Protein AF-A0A2A5CM62-F1 (afdb_monomer)

Solvent-accessible surface area (backbone atoms only — not comparable to full-atom values): 9490 Å² total; per-residue (Å²): 133,85,85,72,86,81,50,74,67,57,56,49,50,51,52,52,54,32,57,68,74,41,52,76,69,54,49,63,50,42,76,73,30,52,50,75,76,40,72,26,39,61,51,69,75,77,70,70,82,72,72,69,82,71,80,72,83,73,75,92,77,82,84,84,84,84,74,80,74,90,67,70,81,87,68,73,64,76,72,82,71,68,83,66,55,80,81,74,64,42,35,43,28,42,30,53,46,99,59,36,34,36,31,35,38,79,90,71,66,18,28,28,77,29,46,46,57,62,94,70,24,35,55,48,91,68,90,45,65,33,54,61,48,57,43,51,49,49,36,43,76,72,55,70,37,75,70,85,77,68,135

Nearest PDB structures (foldseek):
  4nwr-assembly3_y  TM=4.853E-01  e=1.830E+00  uncultured bacterium
  4nwr-assembly1_C  TM=4.851E-01  e=2.815E+00  uncultured bacterium
  3fuy-assembly1_C  TM=4.844E-01  e=3.386E+00  uncultured bacterium

Mean predicted aligned error: 14.07 Å

Foldseek 3Di:
DDQDDDDLVNVVVLVVVLCVVADPLLVVLCVVFWDRWDWFAADPVVVPPPPPPPVPPPPPDDDPPPCPDPDPPVPPPPPCPPPPVSSVRTWTWTGDADQKTWTADSVLGAIDIAGAPPPRYGHDDDNDRYRPNRRSVVCPVVCVRPSPPDD

Sequence (151 aa):
MTWEAMYEEEILELVGAAWGAMTAAQKQIWEKVKISPEKWPIDCDLNELDVVEDNVDIDEDEISVEDTFDIDEDEIREEDTLDIDEDEIGFWVVAVFENTVLWYNDREEGFNLSKYRPYGTIAQYGNKQDDLEVAFQKAIDTGLIPSMLEP

Structure (mmCIF, N/CA/C/O backbone):
data_AF-A0A2A5CM62-F1
#
_entry.id   AF-A0A2A5CM62-F1
#
loop_
_atom_site.group_PDB
_atom_site.id
_atom_site.type_symbol
_atom_site.label_atom_id
_atom_site.label_alt_id
_atom_site.label_comp_id
_atom_site.label_asym_id
_atom_site.label_entity_id
_atom_site.label_seq_id
_atom_site.pdbx_PDB_ins_code
_atom_site.Cartn_x
_atom_site.Cartn_y
_atom_site.Cartn_z
_atom_site.occupancy
_atom_site.B_iso_or_equiv
_atom_site.auth_seq_id
_atom_site.auth_comp_id
_atom_site.auth_asym_id
_atom_site.auth_atom_id
_atom_site.pdbx_PDB_model_num
ATOM 1 N N . MET A 1 1 ? 20.608 13.383 -11.830 1.00 38.16 1 MET A N 1
ATOM 2 C CA . MET A 1 1 ? 20.153 12.686 -10.614 1.00 38.16 1 MET A CA 1
ATOM 3 C C . MET A 1 1 ? 20.054 11.230 -11.000 1.00 38.16 1 MET A C 1
ATOM 5 O O . MET A 1 1 ? 19.368 10.941 -11.969 1.00 38.16 1 MET A O 1
ATOM 9 N N . THR A 1 2 ? 20.847 10.367 -10.378 1.00 48.41 2 THR A N 1
ATOM 10 C CA . THR A 1 2 ? 20.776 8.917 -10.578 1.00 48.41 2 THR A CA 1
ATOM 11 C C . THR A 1 2 ? 19.668 8.419 -9.664 1.00 48.41 2 THR A C 1
ATOM 13 O O . THR A 1 2 ? 19.803 8.530 -8.450 1.00 48.41 2 THR A O 1
ATOM 16 N N . TRP A 1 3 ? 18.542 8.008 -10.240 1.00 53.34 3 TRP A N 1
ATOM 17 C CA . TRP A 1 3 ? 17.491 7.315 -9.500 1.00 53.34 3 TRP A CA 1
ATOM 18 C C . TRP A 1 3 ? 18.085 6.019 -8.928 1.00 53.34 3 TRP A C 1
ATOM 20 O O . TRP A 1 3 ? 18.756 5.291 -9.661 1.00 53.34 3 TRP A O 1
ATOM 30 N N . GLU A 1 4 ? 17.917 5.786 -7.627 1.00 58.06 4 GLU A N 1
ATOM 31 C CA . GLU A 1 4 ? 18.312 4.538 -6.968 1.00 58.06 4 GLU A CA 1
ATOM 32 C C . GLU A 1 4 ? 17.050 3.711 -6.729 1.00 58.06 4 GLU A C 1
ATOM 34 O O . GLU A 1 4 ? 16.056 4.218 -6.210 1.00 58.06 4 GLU A O 1
ATOM 39 N N . ALA A 1 5 ? 17.074 2.447 -7.148 1.00 62.75 5 ALA A N 1
ATOM 40 C CA . ALA A 1 5 ? 15.954 1.545 -6.945 1.00 62.75 5 ALA A CA 1
ATOM 41 C C . ALA A 1 5 ? 15.736 1.316 -5.444 1.00 62.75 5 ALA A C 1
ATOM 43 O O . ALA A 1 5 ? 16.655 0.894 -4.744 1.00 62.75 5 ALA A O 1
ATOM 44 N N . MET A 1 6 ? 14.510 1.549 -4.975 1.00 75.19 6 MET A N 1
ATOM 45 C CA . MET A 1 6 ? 14.138 1.275 -3.590 1.00 75.19 6 MET A CA 1
ATOM 46 C C . MET A 1 6 ? 14.170 -0.231 -3.302 1.00 75.19 6 MET A C 1
ATOM 48 O O . MET A 1 6 ? 13.613 -1.029 -4.073 1.00 75.19 6 MET A O 1
ATOM 52 N N . TYR A 1 7 ? 14.767 -0.611 -2.173 1.00 81.25 7 TYR A N 1
ATOM 53 C CA . TYR A 1 7 ? 14.840 -1.998 -1.707 1.00 81.25 7 TYR A CA 1
ATOM 54 C C . TYR A 1 7 ? 13.665 -2.370 -0.789 1.00 81.25 7 TYR A C 1
ATOM 56 O O . TYR A 1 7 ? 13.003 -1.515 -0.203 1.00 81.25 7 TYR A O 1
ATOM 64 N N . GLU A 1 8 ? 13.425 -3.677 -0.621 1.00 82.19 8 GLU A N 1
ATOM 65 C CA . GLU A 1 8 ? 12.368 -4.201 0.262 1.00 82.19 8 GLU A CA 1
ATOM 66 C C . GLU A 1 8 ? 12.496 -3.667 1.703 1.00 82.19 8 GLU A C 1
ATOM 68 O O . GLU A 1 8 ? 11.503 -3.391 2.373 1.00 82.19 8 GLU A O 1
ATOM 73 N N . GLU A 1 9 ? 13.723 -3.488 2.191 1.00 84.81 9 GLU A N 1
ATOM 74 C CA . GLU A 1 9 ? 13.971 -2.963 3.534 1.00 84.81 9 GLU A CA 1
ATOM 75 C C . GLU A 1 9 ? 13.451 -1.532 3.716 1.00 84.81 9 GLU A C 1
ATOM 77 O O . GLU A 1 9 ? 12.830 -1.234 4.734 1.00 84.81 9 GLU A O 1
ATOM 82 N N . GLU A 1 10 ? 13.610 -0.677 2.709 1.00 86.62 10 GLU A N 1
ATOM 83 C CA . GLU A 1 10 ? 13.190 0.723 2.769 1.00 86.62 10 GLU A CA 1
ATOM 84 C C . GLU A 1 10 ? 11.664 0.841 2.770 1.00 86.62 10 GLU A C 1
ATOM 86 O O . GLU A 1 10 ? 11.088 1.569 3.583 1.00 86.62 10 GLU A O 1
ATOM 91 N N . ILE A 1 11 ? 10.978 0.060 1.926 1.00 86.69 11 ILE A N 1
ATOM 92 C CA . ILE A 1 11 ? 9.512 0.040 1.932 1.00 86.69 11 ILE A CA 1
ATOM 93 C C . ILE A 1 11 ? 8.968 -0.527 3.252 1.00 86.69 11 ILE A C 1
ATOM 95 O O . ILE A 1 11 ? 7.954 -0.044 3.759 1.00 86.69 11 ILE A O 1
ATOM 99 N N . LEU A 1 12 ? 9.653 -1.497 3.868 1.00 87.88 12 LEU A N 1
ATOM 100 C CA . LEU A 1 12 ? 9.294 -2.005 5.195 1.00 87.88 12 LEU A CA 1
ATOM 101 C C . LEU A 1 12 ? 9.476 -0.945 6.289 1.00 87.88 12 LEU A C 1
ATOM 103 O O . LEU A 1 12 ? 8.629 -0.853 7.183 1.00 87.88 12 LEU A O 1
ATOM 107 N N . GLU A 1 13 ? 10.533 -0.132 6.225 1.00 89.44 13 GLU A N 1
ATOM 108 C CA . GLU A 1 13 ? 10.723 0.994 7.143 1.00 89.44 13 GLU A CA 1
ATOM 109 C C . GLU A 1 13 ? 9.614 2.042 6.988 1.00 89.44 13 GLU A C 1
ATOM 111 O O . GLU A 1 13 ? 9.043 2.473 7.995 1.00 89.44 13 GLU A O 1
ATOM 116 N N . LEU A 1 14 ? 9.234 2.386 5.752 1.00 88.50 14 LEU A N 1
ATOM 117 C CA . LEU A 1 14 ? 8.118 3.296 5.467 1.00 88.50 14 LEU A CA 1
ATOM 118 C C . LEU A 1 14 ? 6.792 2.762 6.019 1.00 88.50 14 LEU A C 1
ATOM 120 O O . LEU A 1 14 ? 6.067 3.472 6.723 1.00 88.50 14 LEU A O 1
ATOM 12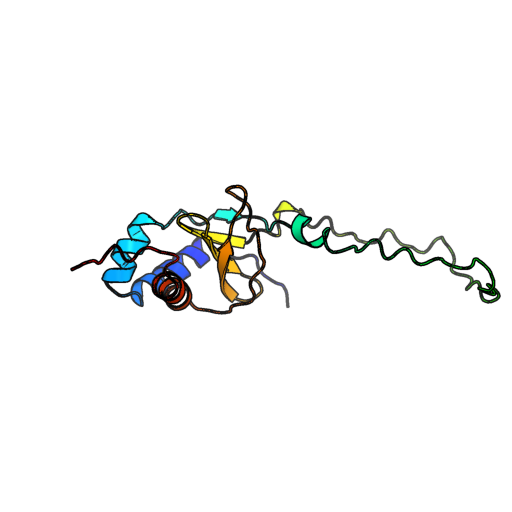4 N N . VAL A 1 15 ? 6.491 1.486 5.764 1.00 89.62 15 VAL A N 1
ATOM 125 C CA . VAL A 1 15 ? 5.301 0.818 6.310 1.00 89.62 15 VAL A CA 1
ATOM 126 C C . VAL A 1 15 ? 5.333 0.814 7.841 1.00 89.62 15 VAL A C 1
ATOM 128 O O . VAL A 1 15 ? 4.307 1.054 8.481 1.00 89.62 15 VAL A O 1
ATOM 131 N N . GLY A 1 16 ? 6.499 0.588 8.449 1.00 89.38 16 GLY A N 1
ATOM 132 C CA . GLY A 1 16 ? 6.690 0.637 9.898 1.00 89.38 16 GLY A CA 1
ATOM 133 C C . GLY A 1 16 ? 6.471 2.032 10.494 1.00 89.38 16 GLY A C 1
ATOM 134 O O . GLY A 1 16 ? 5.808 2.166 11.529 1.00 89.38 16 GLY A O 1
ATOM 135 N N . ALA A 1 17 ? 6.974 3.077 9.836 1.00 89.69 17 ALA A N 1
ATOM 136 C CA . ALA A 1 17 ? 6.781 4.466 10.241 1.00 89.69 17 ALA A CA 1
ATOM 137 C C . ALA A 1 17 ? 5.296 4.857 10.196 1.00 89.69 17 ALA A C 1
ATOM 139 O O . ALA A 1 17 ? 4.745 5.354 11.185 1.00 89.69 17 ALA A O 1
ATOM 140 N N . ALA A 1 18 ? 4.620 4.530 9.097 1.00 88.69 18 ALA A N 1
ATOM 141 C CA . ALA A 1 18 ? 3.193 4.765 8.931 1.00 88.69 18 ALA A CA 1
ATOM 142 C C . ALA A 1 18 ? 2.342 3.938 9.903 1.00 88.69 18 ALA A C 1
ATOM 144 O O . ALA A 1 18 ? 1.378 4.446 10.476 1.00 88.69 18 ALA A O 1
ATOM 145 N N . TRP A 1 19 ? 2.730 2.694 10.201 1.00 88.12 19 TRP A N 1
ATOM 146 C CA . TRP A 1 19 ? 2.112 1.922 11.279 1.00 88.12 19 TRP A CA 1
ATOM 147 C C . TRP A 1 19 ? 2.209 2.658 12.624 1.00 88.12 19 TRP A C 1
ATOM 149 O O . TRP A 1 19 ? 1.270 2.627 13.418 1.00 88.12 19 TRP A O 1
ATOM 159 N N . GLY A 1 20 ? 3.302 3.369 12.900 1.00 88.62 20 GLY A N 1
ATOM 160 C CA . GLY A 1 20 ? 3.414 4.249 14.066 1.00 88.62 20 GLY A CA 1
ATOM 161 C C . GLY A 1 20 ? 2.342 5.345 14.101 1.00 88.62 20 GLY A C 1
ATOM 162 O O . GLY A 1 20 ? 1.734 5.561 15.153 1.00 88.62 20 GLY A O 1
ATOM 163 N N . ALA A 1 21 ? 2.075 5.973 12.954 1.00 88.56 21 ALA A N 1
ATOM 164 C CA . ALA A 1 21 ? 1.097 7.051 12.786 1.00 88.56 21 ALA A CA 1
ATOM 165 C C . ALA A 1 21 ? -0.369 6.570 12.757 1.00 88.56 21 ALA A C 1
ATOM 167 O O . ALA A 1 21 ? -1.273 7.312 13.146 1.00 88.56 21 ALA A O 1
ATOM 168 N N . MET A 1 22 ? -0.619 5.320 12.352 1.00 88.38 22 MET A N 1
ATOM 169 C CA . MET A 1 22 ? -1.965 4.751 12.254 1.00 88.38 22 MET A CA 1
ATOM 170 C C . MET A 1 22 ? -2.674 4.604 13.611 1.00 88.38 22 MET A C 1
ATOM 172 O O . MET A 1 22 ? -2.106 4.200 14.636 1.00 88.38 22 MET A O 1
ATOM 176 N N . THR A 1 23 ? -3.987 4.828 13.585 1.00 88.25 23 THR A N 1
ATOM 177 C CA . THR A 1 23 ? -4.901 4.579 14.706 1.00 88.25 23 THR A CA 1
ATOM 178 C C . THR A 1 23 ? -5.074 3.080 14.985 1.00 88.25 23 THR A C 1
ATOM 180 O O . THR A 1 23 ? -4.833 2.229 14.130 1.00 88.25 23 THR A O 1
ATOM 183 N N . ALA A 1 24 ? -5.548 2.725 16.185 1.00 86.81 24 ALA A N 1
ATOM 184 C CA . ALA A 1 24 ? -5.814 1.326 16.549 1.00 86.81 24 ALA A CA 1
ATOM 185 C C . ALA A 1 24 ? -6.812 0.636 15.596 1.00 86.81 24 ALA A C 1
ATOM 187 O O . ALA A 1 24 ? -6.671 -0.548 15.302 1.00 86.81 24 ALA A O 1
ATOM 188 N N . ALA A 1 25 ? -7.784 1.394 15.089 1.00 85.00 25 ALA A N 1
ATOM 189 C CA . ALA A 1 25 ? -8.753 0.953 14.096 1.00 85.00 25 ALA A CA 1
ATOM 190 C C . ALA A 1 25 ? -8.088 0.572 12.766 1.00 85.00 25 ALA A C 1
ATOM 192 O O . ALA A 1 25 ? -8.254 -0.544 12.276 1.00 85.00 25 ALA A O 1
ATOM 193 N N . GLN A 1 26 ? -7.278 1.483 12.222 1.00 85.62 26 GLN A N 1
ATOM 194 C CA . GLN A 1 26 ? -6.536 1.253 10.984 1.00 85.62 26 GLN A CA 1
ATOM 195 C C . GLN A 1 26 ? -5.598 0.053 11.117 1.00 85.62 26 GLN A C 1
ATOM 197 O O . GLN A 1 26 ? -5.567 -0.789 10.230 1.00 85.62 26 GLN A O 1
ATOM 202 N N . LYS A 1 27 ? -4.921 -0.094 12.260 1.00 89.44 27 LYS A N 1
ATOM 203 C CA . LYS A 1 27 ? -4.0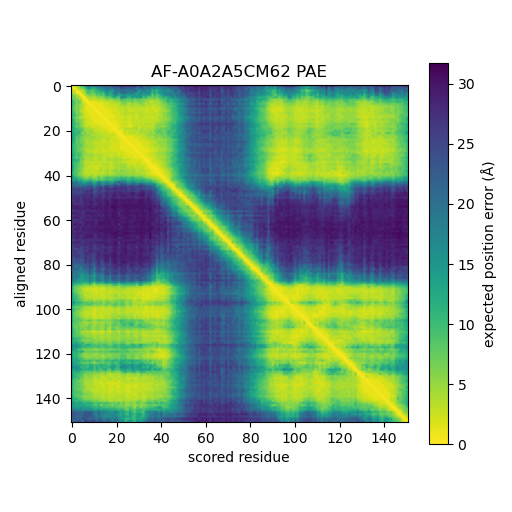42 -1.237 12.551 1.00 89.44 27 LYS A CA 1
ATOM 204 C C . LYS A 1 27 ? -4.762 -2.579 12.467 1.00 89.44 27 LYS A C 1
ATOM 206 O O . LYS A 1 27 ? -4.246 -3.513 11.866 1.00 89.44 27 LYS A O 1
ATOM 211 N N . GLN A 1 28 ? -5.966 -2.681 13.033 1.00 87.75 28 GLN A N 1
ATOM 212 C CA . GLN A 1 28 ? -6.753 -3.920 12.977 1.00 87.75 28 GLN A CA 1
ATOM 213 C C . GLN A 1 28 ? -7.138 -4.315 11.552 1.00 87.75 28 GLN A C 1
ATOM 215 O O . GLN A 1 28 ? -7.206 -5.502 11.240 1.00 87.75 28 GLN A O 1
ATOM 220 N N . ILE A 1 29 ? -7.421 -3.328 10.707 1.00 87.38 29 ILE A N 1
ATOM 221 C CA . ILE A 1 29 ? -7.737 -3.552 9.299 1.00 87.38 29 ILE A CA 1
ATOM 222 C C . ILE A 1 29 ? -6.457 -3.902 8.537 1.00 87.38 29 ILE A C 1
ATOM 224 O O . ILE A 1 29 ? -6.444 -4.892 7.812 1.00 87.38 29 ILE A O 1
ATOM 228 N N . TRP A 1 30 ? -5.382 -3.136 8.739 1.00 88.75 30 TRP A N 1
ATOM 229 C CA . TRP A 1 30 ? -4.081 -3.339 8.107 1.00 88.75 30 TRP A CA 1
ATOM 230 C C . TRP A 1 30 ? -3.569 -4.763 8.315 1.00 88.75 30 TRP A C 1
ATOM 232 O O . TRP A 1 30 ? -3.201 -5.417 7.352 1.00 88.75 30 TRP A O 1
ATOM 242 N N . GLU A 1 31 ? -3.662 -5.312 9.529 1.00 88.56 31 GLU A N 1
ATOM 243 C CA . GLU A 1 31 ? -3.283 -6.708 9.809 1.00 88.56 31 GLU A CA 1
ATOM 244 C C . GLU A 1 31 ? -4.023 -7.749 8.953 1.00 88.56 31 GLU A C 1
ATOM 246 O O . GLU A 1 31 ? -3.517 -8.855 8.778 1.00 88.56 31 GLU A O 1
ATOM 251 N N . LYS A 1 32 ? -5.208 -7.420 8.426 1.00 86.81 32 LYS A N 1
ATOM 252 C CA . LYS A 1 32 ? -6.010 -8.318 7.584 1.00 86.81 32 LYS A CA 1
ATOM 253 C C . LYS A 1 32 ? -5.745 -8.156 6.088 1.00 86.81 32 LYS A C 1
ATOM 255 O O . LYS A 1 32 ? -6.014 -9.096 5.349 1.00 86.81 32 LYS A O 1
ATOM 260 N N . VAL A 1 33 ? -5.298 -6.978 5.650 1.00 88.94 33 VAL A N 1
ATOM 261 C CA . VAL A 1 33 ? -5.141 -6.629 4.221 1.00 88.94 33 VAL A CA 1
ATOM 262 C C . VAL A 1 33 ? -3.685 -6.459 3.790 1.00 88.94 33 VAL A C 1
ATOM 264 O O . VAL A 1 33 ? -3.405 -6.409 2.592 1.00 88.94 33 VAL A O 1
ATOM 267 N N . LYS A 1 34 ? -2.757 -6.347 4.748 1.00 90.00 34 LYS A N 1
ATOM 268 C CA . LYS A 1 34 ? -1.325 -6.249 4.472 1.00 90.00 34 LYS A CA 1
ATOM 269 C C . LYS A 1 34 ? -0.845 -7.512 3.769 1.00 90.00 34 LYS A C 1
ATOM 271 O O . LYS A 1 34 ? -1.210 -8.626 4.152 1.00 90.00 34 LYS A O 1
ATOM 276 N N . ILE A 1 35 ? 0.009 -7.316 2.780 1.00 90.56 35 ILE A N 1
ATOM 277 C CA . ILE A 1 35 ? 0.769 -8.385 2.142 1.00 90.56 35 ILE A CA 1
ATOM 278 C C . ILE A 1 35 ? 2.259 -8.126 2.363 1.00 90.56 35 ILE A C 1
ATOM 280 O O . ILE A 1 35 ? 2.642 -7.059 2.849 1.00 90.56 35 ILE A O 1
ATOM 284 N N . SER A 1 36 ? 3.101 -9.108 2.051 1.00 88.38 36 SER A N 1
ATOM 285 C CA . SER A 1 36 ? 4.530 -8.825 1.911 1.00 88.38 36 SER A CA 1
ATOM 286 C C . SER A 1 36 ? 4.725 -7.827 0.765 1.00 88.38 36 SER A C 1
ATOM 288 O O . SER A 1 36 ? 4.017 -7.962 -0.234 1.00 88.38 36 SER A O 1
ATOM 290 N N . PRO A 1 37 ? 5.626 -6.835 0.889 1.00 89.94 37 PRO A N 1
ATOM 291 C CA . PRO A 1 37 ? 5.908 -5.919 -0.205 1.00 89.94 37 PRO A CA 1
ATOM 292 C C . PRO A 1 37 ? 6.313 -6.687 -1.465 1.00 89.94 37 PRO A C 1
ATOM 294 O O . PRO A 1 37 ? 7.277 -7.448 -1.451 1.00 89.94 37 PRO A O 1
ATOM 297 N N . GLU A 1 38 ? 5.571 -6.499 -2.550 1.00 88.75 38 GLU A N 1
ATOM 298 C CA . GLU A 1 38 ? 5.793 -7.182 -3.826 1.00 88.75 38 GLU A CA 1
ATOM 299 C C . GLU A 1 38 ? 5.811 -6.157 -4.956 1.00 88.75 38 GLU A C 1
ATOM 301 O O . GLU A 1 38 ? 4.974 -5.258 -4.988 1.00 88.75 38 GLU A O 1
ATOM 306 N N . LYS A 1 39 ? 6.741 -6.279 -5.907 1.00 87.62 39 LYS A N 1
ATOM 307 C CA . LYS A 1 39 ? 6.751 -5.409 -7.088 1.00 87.62 39 LYS A CA 1
ATOM 308 C C . LYS A 1 39 ? 5.730 -5.895 -8.106 1.00 87.62 39 LYS A C 1
ATOM 310 O O . LYS A 1 39 ? 5.824 -7.030 -8.566 1.00 87.62 39 LYS A O 1
ATOM 315 N N . TRP A 1 40 ? 4.759 -5.051 -8.441 1.00 87.94 40 TRP A N 1
ATOM 316 C CA . TRP A 1 40 ? 3.759 -5.339 -9.468 1.00 87.94 40 TRP A CA 1
ATOM 317 C C . TRP A 1 40 ? 3.946 -4.387 -10.654 1.00 87.94 40 TRP A C 1
ATOM 319 O O . TRP A 1 40 ? 4.029 -3.172 -10.435 1.00 87.94 40 TRP A O 1
ATOM 329 N N . PRO A 1 41 ? 3.997 -4.891 -11.898 1.00 85.31 41 PRO A N 1
ATOM 330 C CA . PRO A 1 41 ? 3.962 -4.042 -13.078 1.00 85.31 41 PRO A CA 1
ATOM 331 C C . PRO A 1 41 ? 2.626 -3.302 -13.185 1.00 85.31 41 PRO A C 1
ATOM 333 O O . PRO A 1 41 ? 1.588 -3.726 -12.657 1.00 85.31 41 PRO A O 1
ATOM 336 N N . ILE A 1 42 ? 2.657 -2.183 -13.898 1.00 81.38 42 ILE A N 1
ATOM 337 C CA . ILE A 1 42 ? 1.445 -1.493 -14.316 1.00 81.38 42 ILE A CA 1
ATOM 338 C C . ILE A 1 42 ? 0.945 -2.055 -15.644 1.00 81.38 42 ILE A C 1
ATOM 340 O O . ILE A 1 42 ? 1.734 -2.331 -16.540 1.00 81.38 42 ILE A O 1
ATOM 344 N N . ASP A 1 43 ? -0.369 -2.213 -15.757 1.00 76.38 43 ASP A N 1
ATOM 345 C CA . ASP A 1 43 ? -1.035 -2.613 -16.988 1.00 76.38 43 ASP A CA 1
ATOM 346 C C . ASP A 1 43 ? -0.942 -1.464 -18.004 1.00 76.38 43 ASP A C 1
ATOM 348 O O . ASP A 1 43 ? -1.650 -0.456 -17.892 1.00 76.38 43 ASP A O 1
ATOM 352 N N . CYS A 1 44 ? -0.011 -1.574 -18.949 1.00 62.41 44 CYS A N 1
ATOM 353 C CA . CYS A 1 44 ? 0.187 -0.607 -20.026 1.00 62.41 44 CYS A CA 1
ATOM 354 C C . CYS A 1 44 ? -0.819 -0.784 -21.179 1.00 62.41 44 CYS A C 1
ATOM 356 O O . CYS A 1 44 ? -1.027 0.171 -21.932 1.00 62.41 44 CYS A O 1
ATOM 358 N N . ASP A 1 45 ? -1.522 -1.923 -21.257 1.00 56.00 45 ASP A N 1
ATOM 359 C CA . ASP A 1 45 ? -2.504 -2.221 -22.315 1.00 56.00 45 ASP A CA 1
ATOM 360 C C . ASP A 1 45 ? -3.769 -1.339 -22.226 1.00 56.00 45 ASP A C 1
ATOM 362 O O . ASP A 1 45 ? -4.579 -1.272 -23.152 1.00 56.00 45 ASP A 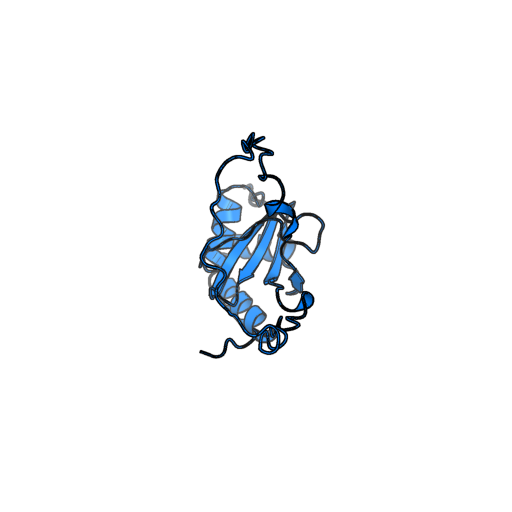O 1
ATOM 366 N N . LEU A 1 46 ? -3.964 -0.601 -21.128 1.00 49.47 46 LEU A N 1
ATOM 367 C CA . LEU A 1 46 ? -5.134 0.266 -20.941 1.00 49.47 46 LEU A CA 1
ATOM 368 C C . LEU A 1 46 ? -5.038 1.630 -21.646 1.00 49.47 46 LEU A C 1
ATOM 370 O O . LEU A 1 46 ? -6.009 2.389 -21.609 1.00 49.47 46 LEU A O 1
ATOM 374 N N . ASN A 1 47 ? -3.922 1.928 -22.320 1.00 45.62 47 ASN A N 1
ATOM 375 C CA . ASN A 1 47 ? -3.789 3.108 -23.183 1.00 45.62 47 ASN A CA 1
ATOM 376 C C . ASN A 1 47 ? -4.169 2.852 -24.657 1.00 45.62 47 ASN A C 1
ATOM 378 O O . ASN A 1 47 ? -4.278 3.815 -25.412 1.00 45.62 47 ASN A O 1
ATOM 382 N N . GLU A 1 48 ? -4.419 1.608 -25.086 1.00 49.09 48 GLU A N 1
ATOM 383 C CA . GLU A 1 48 ? -4.691 1.298 -26.505 1.00 49.09 48 GLU A CA 1
ATOM 384 C C . GLU A 1 48 ? -6.175 1.338 -26.917 1.00 49.09 48 GLU A C 1
ATOM 386 O O . GLU A 1 48 ? -6.502 1.075 -28.072 1.00 49.09 48 GLU A O 1
ATOM 391 N N . LEU A 1 49 ? -7.099 1.716 -26.027 1.00 45.22 49 LEU A N 1
ATOM 392 C CA . LEU A 1 49 ? -8.533 1.801 -26.362 1.00 45.22 49 LEU A CA 1
ATOM 393 C C . LEU A 1 49 ? -9.077 3.225 -26.559 1.00 45.22 49 LEU A C 1
ATOM 395 O O . LEU A 1 49 ? -10.290 3.414 -26.505 1.00 45.22 49 LEU A O 1
ATOM 399 N N . ASP A 1 50 ? -8.213 4.202 -26.849 1.00 40.56 50 ASP A N 1
ATOM 400 C CA . ASP A 1 50 ? -8.643 5.523 -27.347 1.00 40.56 50 ASP A CA 1
ATOM 401 C C . ASP A 1 50 ? -7.920 5.957 -28.637 1.00 40.56 50 ASP A C 1
ATOM 403 O O . ASP A 1 50 ? -7.887 7.138 -28.983 1.00 40.56 50 ASP A O 1
ATOM 407 N N . VAL A 1 51 ? -7.414 4.998 -29.426 1.00 44.72 51 VAL A N 1
ATOM 408 C CA . VAL A 1 51 ? -7.430 5.186 -30.883 1.00 44.72 51 VAL A CA 1
ATOM 409 C C . VAL A 1 51 ? -8.880 5.052 -31.326 1.00 44.72 51 VAL A C 1
ATOM 411 O O . VAL A 1 51 ? -9.344 4.004 -31.771 1.00 44.72 51 VAL A O 1
ATOM 414 N N . VAL A 1 52 ? -9.628 6.145 -31.182 1.00 42.69 52 VAL A N 1
ATOM 415 C CA . VAL A 1 52 ? -10.696 6.410 -32.135 1.00 42.69 52 VAL A CA 1
ATOM 416 C C . VAL A 1 52 ? -10.068 6.228 -33.513 1.00 42.69 52 VAL A C 1
ATOM 418 O O . VAL A 1 52 ? -9.158 6.962 -33.896 1.00 42.69 52 VAL A O 1
ATOM 421 N N . GLU A 1 53 ? -10.506 5.200 -34.237 1.00 50.44 53 GLU A N 1
ATOM 422 C CA . GLU A 1 53 ? -10.382 5.135 -35.689 1.00 50.44 53 GLU A CA 1
ATOM 423 C C . GLU A 1 53 ? -11.201 6.307 -36.254 1.00 50.44 53 GLU A C 1
ATOM 425 O O . GLU A 1 53 ? -12.281 6.140 -36.828 1.00 50.44 53 GLU A O 1
ATOM 430 N N . ASP A 1 54 ? -10.728 7.532 -36.019 1.00 41.38 54 ASP A N 1
ATOM 431 C CA . ASP A 1 54 ? -11.142 8.689 -36.778 1.00 41.38 54 ASP A CA 1
ATOM 432 C C . ASP A 1 54 ? -10.602 8.406 -38.174 1.00 41.38 54 ASP A C 1
ATOM 434 O O . ASP A 1 54 ? -9.401 8.458 -38.448 1.00 41.38 54 ASP A O 1
ATOM 438 N N . ASN A 1 55 ? -11.515 7.925 -39.011 1.00 49.16 55 ASN A N 1
ATOM 439 C CA . ASN A 1 55 ? -11.314 7.698 -40.423 1.00 49.16 55 ASN A CA 1
ATOM 440 C C . ASN A 1 55 ? -11.035 9.071 -41.040 1.00 49.16 55 ASN A C 1
ATOM 442 O O . ASN A 1 55 ? -11.946 9.741 -41.524 1.00 49.16 55 ASN A O 1
ATOM 446 N N . VAL A 1 56 ? -9.784 9.523 -40.962 1.00 45.66 56 VAL A N 1
ATOM 447 C CA . VAL A 1 56 ? -9.320 10.656 -41.747 1.00 45.66 56 VAL A CA 1
ATOM 448 C C . VAL A 1 56 ? -9.222 10.141 -43.174 1.00 45.66 56 VAL A C 1
ATOM 450 O O . VAL A 1 56 ? -8.287 9.425 -43.526 1.00 45.66 56 VAL A O 1
ATOM 453 N N . ASP A 1 57 ? -10.224 10.481 -43.982 1.00 51.38 57 ASP A N 1
ATOM 454 C CA . ASP A 1 57 ? -10.100 10.526 -45.435 1.00 51.38 57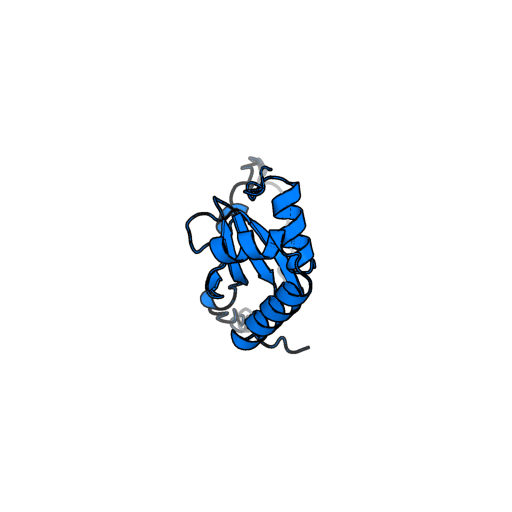 ASP A CA 1
ATOM 455 C C . ASP A 1 57 ? -8.943 11.488 -45.757 1.00 51.38 57 ASP A C 1
ATOM 457 O O . ASP A 1 57 ? -9.108 12.707 -45.809 1.00 51.38 57 ASP A O 1
ATOM 461 N N . ILE A 1 58 ? -7.732 10.942 -45.875 1.00 51.78 58 ILE A N 1
ATOM 462 C CA . ILE A 1 58 ? -6.579 11.669 -46.394 1.00 51.78 58 ILE A CA 1
ATOM 463 C C . ILE A 1 58 ? -6.769 11.695 -47.910 1.00 51.78 58 ILE A C 1
ATOM 465 O O . ILE A 1 58 ? -6.496 10.708 -48.590 1.00 51.78 58 ILE A O 1
ATOM 469 N N . ASP A 1 59 ? -7.274 12.813 -48.432 1.00 49.19 59 ASP A N 1
ATOM 470 C CA . ASP A 1 59 ? -7.140 13.133 -49.852 1.00 49.19 59 ASP A CA 1
ATOM 471 C C . ASP A 1 59 ? -5.636 13.126 -50.187 1.00 49.19 59 ASP A C 1
ATOM 473 O O . ASP A 1 59 ? -4.866 13.935 -49.668 1.00 49.19 59 ASP A O 1
ATOM 477 N N . GLU A 1 60 ? -5.208 12.175 -51.021 1.00 56.50 60 GLU A N 1
ATOM 478 C CA . GLU A 1 60 ? -3.805 11.897 -51.380 1.00 56.50 60 GLU A CA 1
ATOM 479 C C . GLU A 1 60 ? -3.138 12.984 -52.252 1.00 56.50 60 GLU A C 1
ATOM 481 O O . GLU A 1 60 ? -2.120 12.730 -52.896 1.00 56.50 60 GLU A O 1
ATOM 486 N N . ASP A 1 61 ? -3.667 14.205 -52.289 1.00 49.97 61 ASP A N 1
ATOM 487 C CA . ASP A 1 61 ? -3.176 15.262 -53.169 1.00 49.97 61 ASP A CA 1
ATOM 488 C C . ASP A 1 61 ? -2.538 16.416 -52.370 1.00 49.97 61 ASP A C 1
ATOM 490 O O . ASP A 1 61 ? -3.207 17.184 -51.683 1.00 49.97 61 ASP A O 1
ATOM 494 N N . GLU A 1 62 ? -1.217 16.546 -52.550 1.00 56.94 62 GLU A N 1
ATOM 495 C CA . GLU A 1 62 ? -0.315 17.644 -52.150 1.00 56.94 62 GLU A CA 1
ATOM 496 C C . GLU A 1 62 ? 0.406 17.565 -50.787 1.00 56.94 62 GLU A C 1
ATOM 498 O O . GLU A 1 62 ? 0.292 18.445 -49.934 1.00 56.94 62 GLU A O 1
ATOM 503 N N . ILE A 1 63 ? 1.342 16.615 -50.663 1.00 46.72 63 ILE A N 1
ATOM 504 C CA . ILE A 1 63 ? 2.625 16.894 -49.992 1.00 46.72 63 ILE A CA 1
ATOM 505 C C . ILE A 1 63 ? 3.731 16.954 -51.057 1.00 46.72 63 ILE A C 1
ATOM 507 O O . ILE A 1 63 ? 4.182 15.949 -51.603 1.00 46.72 63 ILE A O 1
ATOM 511 N N . SER A 1 64 ? 4.145 18.181 -51.379 1.00 45.44 64 SER A N 1
ATOM 512 C CA . SER A 1 64 ? 5.307 18.487 -52.216 1.00 45.44 64 SER A CA 1
ATOM 513 C C . SER A 1 64 ? 6.589 18.162 -51.444 1.00 45.44 64 SER A C 1
ATOM 515 O O . SER A 1 64 ? 7.087 18.988 -50.679 1.00 45.44 64 SER A O 1
ATOM 517 N N . VAL A 1 65 ? 7.124 16.958 -51.641 1.00 50.41 65 VAL A N 1
ATOM 518 C CA . VAL A 1 65 ? 8.422 16.514 -51.105 1.00 50.41 65 VAL A CA 1
ATOM 519 C C . VAL A 1 65 ? 9.590 17.096 -51.913 1.00 50.41 65 VAL A C 1
ATOM 521 O O . VAL A 1 65 ? 10.294 16.383 -52.617 1.00 50.41 65 VAL A O 1
ATOM 524 N N . GLU A 1 66 ? 9.810 18.408 -51.828 1.00 51.81 66 GLU A N 1
ATOM 525 C CA . GLU A 1 66 ? 11.003 19.061 -52.405 1.00 51.81 66 GLU A CA 1
ATOM 526 C C . GLU A 1 66 ? 11.933 19.636 -51.328 1.00 51.81 66 GLU A C 1
ATOM 528 O O . GLU A 1 66 ? 12.514 20.702 -51.502 1.00 51.81 66 GLU A O 1
ATOM 533 N N . ASP A 1 67 ? 12.083 18.922 -50.213 1.00 45.50 67 ASP A N 1
ATOM 534 C CA . ASP A 1 67 ? 13.204 19.136 -49.292 1.00 45.50 67 ASP A CA 1
ATOM 535 C C . ASP A 1 67 ? 13.545 17.810 -48.593 1.00 45.50 67 ASP A C 1
ATOM 537 O O . ASP A 1 67 ? 13.348 17.606 -47.395 1.00 45.50 67 ASP A O 1
ATOM 541 N N . THR A 1 68 ? 13.978 16.834 -49.394 1.00 50.28 68 THR A N 1
ATOM 542 C CA . THR A 1 68 ? 14.640 15.632 -48.884 1.00 50.28 68 THR A CA 1
ATOM 543 C C . THR A 1 68 ? 15.980 16.066 -48.310 1.00 50.28 68 THR A C 1
ATOM 545 O O . THR A 1 68 ? 16.955 16.239 -49.038 1.00 50.28 68 THR A O 1
ATOM 548 N N . PHE A 1 69 ? 15.987 16.305 -47.003 1.00 46.34 69 PHE A N 1
ATOM 549 C CA . PHE A 1 69 ? 17.184 16.506 -46.204 1.00 46.34 69 PHE A CA 1
ATOM 550 C C . PHE A 1 69 ? 18.120 15.309 -46.450 1.00 46.34 69 PHE A C 1
ATOM 552 O O . PHE A 1 69 ? 17.752 14.177 -46.138 1.00 46.34 69 PHE A O 1
ATOM 559 N N . ASP A 1 70 ? 19.288 15.550 -47.052 1.00 51.47 70 ASP A N 1
ATOM 560 C CA . ASP A 1 70 ? 20.379 14.576 -47.171 1.00 51.47 70 ASP A CA 1
ATOM 561 C C . ASP A 1 70 ? 20.860 14.213 -45.757 1.00 51.47 70 ASP A C 1
ATOM 563 O O . ASP A 1 70 ? 21.755 14.845 -45.191 1.00 51.47 70 ASP A O 1
ATOM 567 N N . ILE A 1 71 ? 20.205 13.233 -45.146 1.00 51.47 71 ILE A N 1
ATOM 568 C CA . ILE A 1 71 ? 20.664 12.579 -43.928 1.00 51.47 71 ILE A CA 1
ATOM 569 C C . ILE A 1 71 ? 21.392 11.328 -44.407 1.00 51.47 71 ILE A C 1
ATOM 571 O O . ILE A 1 71 ? 20.764 10.418 -44.943 1.00 51.47 71 ILE A O 1
ATOM 575 N N . ASP A 1 72 ? 22.718 11.315 -44.261 1.00 45.84 72 ASP A N 1
ATOM 576 C CA . ASP A 1 72 ? 23.536 10.113 -44.420 1.00 45.84 72 ASP A CA 1
ATOM 577 C C . ASP A 1 72 ? 22.924 8.990 -43.558 1.00 45.84 72 ASP A C 1
ATOM 579 O O . ASP A 1 72 ? 22.948 9.045 -42.327 1.00 45.84 72 ASP A O 1
ATOM 583 N N . GLU A 1 73 ? 22.352 7.973 -44.210 1.00 54.19 73 GLU A N 1
ATOM 584 C CA . GLU A 1 73 ? 21.674 6.830 -43.573 1.00 54.19 73 GLU A CA 1
ATOM 585 C C . GLU A 1 73 ? 22.613 5.973 -42.693 1.00 54.19 73 GLU A C 1
ATOM 587 O O . GLU A 1 73 ? 22.153 5.092 -41.972 1.00 54.19 73 GLU A O 1
ATOM 592 N N . ASP A 1 74 ? 23.922 6.240 -42.709 1.00 48.19 74 ASP A N 1
ATOM 593 C CA . ASP A 1 74 ? 24.951 5.527 -41.939 1.00 48.19 74 ASP A CA 1
ATOM 594 C C . ASP A 1 74 ? 25.159 6.071 -40.506 1.00 48.19 74 ASP A C 1
ATOM 596 O O . ASP A 1 74 ? 25.999 5.554 -39.765 1.00 48.19 74 ASP A O 1
ATOM 600 N N . GLU A 1 75 ? 24.410 7.099 -40.079 1.00 51.69 75 GLU A N 1
ATOM 601 C CA . GLU A 1 75 ? 24.523 7.665 -38.721 1.00 51.69 75 GLU A CA 1
ATOM 602 C C . GLU A 1 75 ? 23.211 7.671 -37.918 1.00 51.69 75 GLU A C 1
ATOM 604 O O . GLU A 1 75 ? 23.102 8.369 -36.910 1.00 51.69 75 GLU A O 1
ATOM 609 N N . ILE A 1 76 ? 22.241 6.814 -38.260 1.00 53.28 76 ILE A N 1
ATOM 610 C CA . ILE A 1 76 ? 21.317 6.309 -37.230 1.00 53.28 76 ILE A CA 1
ATOM 611 C C . ILE A 1 76 ? 22.073 5.202 -36.501 1.00 53.28 76 ILE A C 1
ATOM 613 O O . ILE A 1 76 ? 21.913 4.009 -36.751 1.00 53.28 76 ILE A O 1
ATOM 617 N N . ARG A 1 77 ? 22.993 5.635 -35.634 1.00 47.12 77 ARG A N 1
ATOM 618 C CA . ARG A 1 77 ? 23.581 4.804 -34.589 1.00 47.12 77 ARG A CA 1
ATOM 619 C C . ARG A 1 77 ? 22.399 4.138 -33.898 1.00 47.12 77 ARG A C 1
ATOM 621 O O . ARG A 1 77 ? 21.580 4.890 -33.374 1.00 47.12 77 ARG A O 1
ATOM 628 N N . GLU A 1 78 ? 22.299 2.806 -34.006 1.00 53.47 78 GLU A N 1
ATOM 629 C CA . GLU A 1 78 ? 21.267 1.981 -33.366 1.00 53.47 78 GLU A CA 1
ATOM 630 C C . GLU A 1 78 ? 20.872 2.675 -32.074 1.00 53.47 78 GLU A C 1
ATOM 632 O O . GLU A 1 78 ? 21.727 2.861 -31.200 1.00 53.47 78 GLU A O 1
ATOM 637 N N . GLU A 1 79 ? 19.653 3.228 -32.061 1.00 52.28 79 GLU A N 1
ATOM 638 C CA . GLU A 1 79 ? 19.117 3.873 -30.879 1.00 52.28 79 GLU A CA 1
ATOM 639 C C . GLU A 1 79 ? 19.430 2.925 -29.731 1.00 52.28 79 GLU A C 1
ATOM 6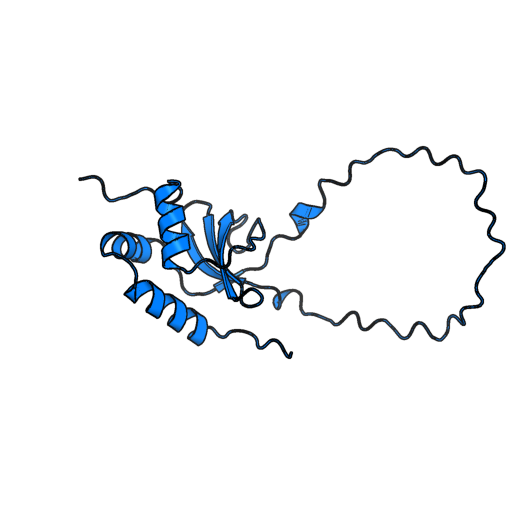41 O O . GLU A 1 79 ? 19.114 1.736 -29.813 1.00 52.28 79 GLU A O 1
ATOM 646 N N . ASP A 1 80 ? 20.089 3.438 -28.692 1.00 45.44 80 ASP A N 1
ATOM 647 C CA . ASP A 1 80 ? 20.011 2.864 -27.359 1.00 45.44 80 ASP A CA 1
ATOM 648 C C . ASP A 1 80 ? 18.512 2.890 -26.992 1.00 45.44 80 ASP A C 1
ATOM 650 O O . ASP A 1 80 ? 18.064 3.683 -26.161 1.00 45.44 80 ASP A O 1
ATOM 654 N N . THR A 1 81 ? 17.696 2.032 -27.616 1.00 50.03 81 THR A N 1
ATOM 655 C CA . THR A 1 81 ? 16.564 1.410 -26.963 1.00 50.03 81 THR A CA 1
ATOM 656 C C . THR A 1 81 ? 17.235 0.629 -25.859 1.00 50.03 81 THR A C 1
ATOM 658 O O . THR A 1 81 ? 17.600 -0.531 -26.029 1.00 50.03 81 THR A O 1
ATOM 661 N N . LEU A 1 82 ? 17.551 1.348 -24.778 1.00 46.41 82 LEU A N 1
ATOM 662 C CA . LEU A 1 82 ? 17.953 0.768 -23.523 1.00 46.41 82 LEU A CA 1
ATOM 663 C C . LEU A 1 82 ? 16.995 -0.399 -23.349 1.00 46.41 82 LEU A C 1
ATOM 665 O O . LEU A 1 82 ? 15.780 -0.179 -23.330 1.00 46.41 82 LEU A O 1
ATOM 669 N N . ASP A 1 83 ? 17.547 -1.610 -23.313 1.00 48.59 83 ASP A N 1
ATOM 670 C CA . ASP A 1 83 ? 16.893 -2.776 -22.747 1.00 48.59 83 ASP A CA 1
ATOM 671 C C . ASP A 1 83 ? 16.618 -2.405 -21.283 1.00 48.59 83 ASP A C 1
ATOM 673 O O . ASP A 1 83 ? 17.332 -2.794 -20.364 1.00 48.59 83 ASP A O 1
ATOM 677 N N . ILE A 1 84 ? 15.656 -1.508 -21.064 1.00 50.25 84 ILE A N 1
ATOM 678 C CA . ILE A 1 84 ? 15.027 -1.324 -19.779 1.00 50.25 84 ILE A CA 1
ATOM 679 C C . ILE A 1 84 ? 14.251 -2.616 -19.686 1.00 50.25 84 ILE A C 1
ATOM 681 O O . ILE A 1 84 ? 13.217 -2.751 -20.344 1.00 50.25 84 ILE A O 1
ATOM 685 N N . ASP A 1 85 ? 14.834 -3.588 -18.984 1.00 49.72 85 ASP A N 1
ATOM 686 C CA . ASP A 1 85 ? 14.160 -4.826 -18.642 1.00 49.72 85 ASP A CA 1
ATOM 687 C C . ASP A 1 85 ? 12.740 -4.428 -18.227 1.00 49.72 85 ASP A C 1
ATOM 689 O O . ASP A 1 85 ? 12.545 -3.628 -17.311 1.00 49.72 85 ASP A O 1
ATOM 693 N N . GLU A 1 86 ? 11.738 -4.889 -18.971 1.00 51.03 86 GLU A N 1
ATOM 694 C CA . GLU A 1 86 ? 10.331 -4.519 -18.765 1.00 51.03 86 GLU A CA 1
ATOM 695 C C . GLU A 1 86 ? 9.894 -4.836 -17.313 1.00 51.03 86 GLU A C 1
ATOM 697 O O . GLU A 1 86 ? 9.026 -4.181 -16.733 1.00 51.03 86 GLU A O 1
ATOM 702 N N . ASP A 1 87 ? 10.613 -5.776 -16.687 1.00 48.69 87 ASP A N 1
ATOM 703 C CA . ASP A 1 87 ? 10.561 -6.189 -15.285 1.00 48.69 87 ASP A CA 1
ATOM 704 C C . ASP A 1 87 ? 11.062 -5.134 -14.266 1.00 48.69 87 ASP A C 1
ATOM 706 O O . ASP A 1 87 ? 10.804 -5.263 -13.065 1.00 48.69 87 ASP A O 1
ATOM 710 N N . GLU A 1 88 ? 11.763 -4.079 -14.693 1.00 53.56 88 GLU A N 1
ATOM 711 C CA . GLU A 1 88 ? 12.310 -3.030 -13.817 1.00 53.56 88 GLU A CA 1
ATOM 712 C C . GLU A 1 88 ? 11.333 -1.865 -13.568 1.00 53.56 88 GLU A C 1
ATOM 714 O O . GLU A 1 88 ? 11.586 -1.004 -12.723 1.00 53.56 88 GLU A O 1
ATOM 719 N N . ILE A 1 89 ? 10.173 -1.857 -14.237 1.00 66.06 89 ILE A N 1
ATOM 720 C CA . ILE A 1 89 ? 9.129 -0.823 -14.109 1.00 66.06 89 ILE A CA 1
ATOM 721 C C . ILE A 1 89 ? 7.991 -1.289 -13.176 1.00 66.06 89 ILE A C 1
ATOM 723 O O . ILE A 1 89 ? 6.805 -1.076 -13.431 1.00 66.06 89 ILE A O 1
ATOM 727 N N . GLY A 1 90 ? 8.347 -1.981 -12.091 1.00 75.19 90 GLY A N 1
ATOM 728 C CA . GLY A 1 90 ? 7.406 -2.489 -11.090 1.00 75.19 90 GLY A CA 1
ATOM 729 C C . GLY A 1 90 ? 7.266 -1.568 -9.876 1.00 75.19 90 GLY A C 1
ATOM 730 O O . GLY A 1 90 ? 8.258 -1.063 -9.356 1.00 75.19 90 GLY A O 1
ATOM 731 N N . PHE A 1 91 ? 6.043 -1.413 -9.372 1.00 87.38 91 PHE A N 1
ATOM 732 C CA . PHE A 1 91 ? 5.735 -0.614 -8.183 1.00 87.38 91 PHE A CA 1
ATOM 733 C C . PHE A 1 91 ? 5.573 -1.486 -6.941 1.00 87.38 91 PHE A C 1
ATOM 735 O O . PHE A 1 91 ? 5.017 -2.581 -7.013 1.00 87.38 91 PHE A O 1
ATOM 742 N N . TRP A 1 92 ? 6.002 -0.992 -5.780 1.00 89.81 92 TRP A N 1
ATOM 743 C CA . TRP A 1 92 ? 5.951 -1.749 -4.527 1.00 89.81 92 TRP A CA 1
ATOM 744 C C . TRP A 1 92 ? 4.537 -1.798 -3.940 1.00 89.81 92 TRP A C 1
ATOM 746 O O . TRP A 1 92 ? 4.068 -0.837 -3.339 1.00 89.81 92 TRP A O 1
ATOM 756 N N . VAL A 1 93 ? 3.853 -2.929 -4.060 1.00 90.94 93 VAL A N 1
ATOM 757 C CA . VAL A 1 93 ? 2.532 -3.175 -3.470 1.00 90.94 93 VAL A CA 1
ATOM 758 C C . VAL A 1 93 ? 2.679 -3.690 -2.048 1.00 90.94 93 VAL A C 1
ATOM 760 O O . VAL A 1 93 ? 3.352 -4.685 -1.814 1.00 90.94 93 VAL A O 1
ATOM 763 N N . VAL A 1 94 ? 2.011 -3.040 -1.095 1.00 91.94 94 VAL A N 1
ATOM 764 C CA . VAL A 1 94 ? 2.109 -3.361 0.344 1.00 91.94 94 VAL A CA 1
ATOM 765 C C . VAL A 1 94 ? 0.789 -3.848 0.949 1.00 91.94 94 VAL A C 1
ATOM 767 O O . VAL A 1 94 ? 0.774 -4.465 2.016 1.00 91.94 94 VAL A O 1
ATOM 770 N N . ALA A 1 95 ? -0.340 -3.594 0.285 1.00 90.31 95 ALA A N 1
ATOM 771 C CA . ALA A 1 95 ? -1.642 -4.095 0.714 1.00 90.31 95 ALA A CA 1
ATOM 772 C C . ALA A 1 95 ? -2.579 -4.333 -0.471 1.00 90.31 95 ALA A C 1
ATOM 774 O O . ALA A 1 95 ? -2.591 -3.573 -1.441 1.00 90.31 95 ALA A O 1
ATOM 775 N N . VAL A 1 96 ? -3.414 -5.364 -0.347 1.00 89.25 96 VAL A N 1
ATOM 776 C CA . VAL A 1 96 ? -4.422 -5.737 -1.345 1.00 89.25 96 VAL A CA 1
ATOM 777 C C . VAL A 1 96 ? -5.742 -5.974 -0.627 1.00 89.25 96 VAL A C 1
ATOM 779 O O . VAL A 1 96 ? -5.809 -6.728 0.342 1.00 89.25 96 VAL A O 1
ATOM 782 N N . PHE A 1 97 ? -6.811 -5.338 -1.095 1.00 86.75 97 PHE A N 1
ATOM 783 C CA . PHE A 1 97 ? -8.140 -5.499 -0.515 1.00 86.75 97 PHE A CA 1
ATOM 784 C C . PHE A 1 97 ? -9.225 -5.387 -1.582 1.00 86.75 97 PHE A C 1
ATOM 786 O O . PHE A 1 97 ? -9.241 -4.461 -2.390 1.00 86.75 97 PHE A O 1
ATOM 793 N N . GLU A 1 98 ? -10.137 -6.361 -1.583 1.00 82.00 98 GLU A N 1
ATOM 794 C CA . GLU A 1 98 ? -11.155 -6.560 -2.621 1.00 82.00 98 GLU A CA 1
ATOM 795 C C . GLU A 1 98 ? -10.568 -6.484 -4.044 1.00 82.00 98 GLU A C 1
ATOM 797 O O . GLU A 1 98 ? -9.940 -7.433 -4.510 1.00 82.00 98 GLU A O 1
ATOM 802 N N . ASN A 1 99 ? -10.732 -5.344 -4.717 1.00 84.25 99 ASN A N 1
ATOM 803 C CA . ASN A 1 99 ? -10.254 -5.064 -6.073 1.00 84.25 99 ASN A CA 1
ATOM 804 C C . ASN A 1 99 ? -9.297 -3.865 -6.148 1.00 84.25 99 ASN A C 1
ATOM 806 O O . ASN A 1 99 ? -9.061 -3.341 -7.237 1.00 84.25 99 ASN A O 1
ATOM 810 N N . THR A 1 100 ? -8.771 -3.428 -5.007 1.00 86.38 100 THR A N 1
ATOM 811 C CA . THR A 1 100 ? -7.871 -2.281 -4.877 1.00 86.38 100 THR A CA 1
ATOM 812 C C . THR A 1 100 ? -6.538 -2.731 -4.293 1.00 86.38 100 THR A C 1
ATOM 814 O O . THR A 1 100 ? -6.481 -3.610 -3.433 1.00 86.38 100 THR A O 1
ATOM 817 N N . VAL A 1 101 ? -5.466 -2.113 -4.769 1.00 90.88 101 VAL A N 1
ATOM 818 C CA . VAL A 1 101 ? -4.120 -2.236 -4.227 1.00 90.88 101 VAL A CA 1
ATOM 819 C C . VAL A 1 101 ? -3.623 -0.902 -3.725 1.00 90.88 101 VAL A C 1
ATOM 821 O O . VAL A 1 101 ? -3.923 0.149 -4.299 1.00 90.88 101 VAL A O 1
ATOM 824 N N . LEU A 1 102 ? -2.840 -0.977 -2.657 1.00 90.50 102 LEU A N 1
ATOM 825 C CA . LEU A 1 102 ? -2.053 0.124 -2.151 1.00 90.50 102 LEU A CA 1
ATOM 826 C C . LEU A 1 102 ? -0.594 -0.135 -2.510 1.00 90.50 102 LEU A C 1
ATOM 828 O O . LEU A 1 102 ? -0.004 -1.126 -2.073 1.00 90.50 102 LEU A O 1
ATOM 832 N N . TRP A 1 103 ? -0.043 0.762 -3.314 1.00 91.00 103 TRP A N 1
ATOM 833 C CA . TRP A 1 103 ? 1.286 0.640 -3.886 1.00 91.00 103 TRP A CA 1
ATOM 834 C C . TRP A 1 103 ? 2.082 1.921 -3.697 1.00 91.00 103 TRP A C 1
ATOM 836 O O . TRP A 1 103 ? 1.513 2.999 -3.548 1.00 91.00 103 TRP A O 1
ATOM 846 N N . TYR A 1 104 ? 3.396 1.790 -3.671 1.00 89.19 104 TYR A N 1
ATOM 847 C CA . TYR A 1 104 ? 4.333 2.876 -3.494 1.00 89.19 104 TYR A CA 1
ATOM 848 C C . TYR A 1 104 ? 5.079 3.138 -4.794 1.00 89.19 104 TYR A C 1
ATOM 850 O O . TYR A 1 104 ? 5.544 2.212 -5.463 1.00 89.19 104 TYR A O 1
ATOM 858 N N . ASN A 1 105 ? 5.163 4.416 -5.137 1.00 86.50 105 ASN A N 1
ATOM 859 C CA . ASN A 1 105 ? 5.914 4.922 -6.264 1.00 86.50 105 ASN A CA 1
ATOM 860 C C . ASN A 1 105 ? 7.249 5.464 -5.763 1.00 86.50 105 ASN A C 1
ATOM 862 O O . ASN A 1 105 ? 7.267 6.486 -5.086 1.00 86.50 105 ASN A O 1
ATOM 866 N N . ASP A 1 106 ? 8.349 4.802 -6.098 1.00 80.62 106 ASP A N 1
ATOM 867 C CA . ASP A 1 106 ? 9.703 5.239 -5.742 1.00 80.62 106 ASP A CA 1
ATOM 868 C C . ASP A 1 106 ? 10.178 6.461 -6.549 1.00 80.62 106 ASP A C 1
ATOM 870 O O . ASP A 1 106 ? 11.003 7.227 -6.061 1.00 80.62 106 ASP A O 1
ATOM 874 N N . ARG A 1 107 ? 9.633 6.703 -7.752 1.00 75.44 107 ARG A N 1
ATOM 875 C CA . ARG A 1 107 ? 9.986 7.870 -8.581 1.00 75.44 107 ARG A CA 1
ATOM 876 C C . ARG A 1 107 ? 9.316 9.147 -8.093 1.00 75.44 107 ARG A C 1
ATOM 878 O O . ARG A 1 107 ? 9.901 10.222 -8.187 1.00 75.44 107 ARG A O 1
ATOM 885 N N . GLU A 1 108 ? 8.071 9.032 -7.636 1.00 79.25 108 GLU A N 1
ATOM 886 C CA . GLU A 1 108 ? 7.294 10.152 -7.085 1.00 79.25 108 GLU A CA 1
ATOM 887 C C . GLU A 1 108 ? 7.330 10.213 -5.552 1.00 79.25 108 GLU A C 1
ATOM 889 O O . GLU A 1 108 ? 6.773 11.146 -4.980 1.00 79.25 108 GLU A O 1
ATOM 894 N N . GLU A 1 109 ? 7.966 9.233 -4.910 1.00 81.25 109 GLU A N 1
ATOM 895 C CA . GLU A 1 109 ? 8.055 9.050 -3.459 1.00 81.25 109 GLU A CA 1
ATOM 896 C C . GLU A 1 109 ? 6.688 9.141 -2.753 1.00 81.25 109 GLU A C 1
ATOM 898 O O . GLU A 1 109 ? 6.459 9.996 -1.898 1.00 81.25 109 GLU A O 1
ATOM 903 N N . GLY A 1 110 ? 5.746 8.258 -3.108 1.00 85.56 110 GLY A N 1
ATOM 904 C CA . GLY A 1 110 ? 4.368 8.370 -2.615 1.00 85.56 110 GLY A CA 1
ATOM 905 C C . GLY A 1 110 ? 3.499 7.121 -2.700 1.00 85.56 110 GLY A C 1
ATOM 906 O O . GLY A 1 110 ? 3.664 6.289 -3.594 1.00 85.56 110 GLY A O 1
ATOM 907 N N . PHE A 1 111 ? 2.524 7.008 -1.790 1.00 88.69 111 PHE A N 1
ATOM 908 C CA . PHE A 1 111 ? 1.548 5.921 -1.793 1.00 88.69 111 PHE A CA 1
ATOM 909 C C . PHE A 1 111 ? 0.309 6.247 -2.624 1.00 88.69 111 PHE A C 1
ATOM 911 O O . PHE A 1 111 ? -0.347 7.281 -2.481 1.00 88.69 111 PHE A O 1
ATOM 918 N N . ASN A 1 112 ? -0.063 5.278 -3.449 1.00 88.00 112 ASN A N 1
ATOM 919 C CA . ASN A 1 112 ? -1.169 5.339 -4.377 1.00 88.00 112 ASN A CA 1
ATOM 920 C C . ASN A 1 112 ? -2.156 4.202 -4.143 1.00 88.00 112 ASN A C 1
ATOM 922 O O . ASN A 1 112 ? -1.822 3.112 -3.679 1.00 88.00 112 ASN A O 1
ATOM 926 N N . LEU A 1 113 ? -3.407 4.487 -4.489 1.00 88.56 113 LEU A N 1
ATOM 927 C CA . LEU A 1 113 ? -4.509 3.542 -4.441 1.00 88.56 113 LEU A CA 1
ATOM 928 C C . LEU A 1 113 ? -5.088 3.394 -5.833 1.00 88.56 113 LEU A C 1
ATOM 930 O O . LEU A 1 113 ? -5.656 4.351 -6.367 1.00 88.56 113 LEU A O 1
ATOM 934 N N . SER A 1 114 ? -4.991 2.186 -6.369 1.00 86.81 114 SER A N 1
ATOM 935 C CA . SER A 1 114 ? -5.480 1.862 -7.704 1.00 86.81 114 SER A CA 1
ATOM 936 C C . SER A 1 114 ? -6.214 0.537 -7.696 1.00 86.81 114 SER A C 1
ATOM 938 O O . SER A 1 114 ? -5.989 -0.314 -6.838 1.00 86.81 114 SER A O 1
ATOM 940 N N . LYS A 1 115 ? -7.093 0.332 -8.675 1.00 86.38 115 LYS A N 1
ATOM 941 C CA . LYS A 1 115 ? -7.624 -1.008 -8.929 1.00 86.38 115 LYS A CA 1
ATOM 942 C C . LYS A 1 115 ? -6.527 -1.884 -9.529 1.00 86.38 115 LYS A C 1
ATOM 944 O O . LYS A 1 115 ? -5.641 -1.372 -10.205 1.00 86.38 115 LYS A O 1
ATOM 949 N N . TYR A 1 116 ? -6.607 -3.188 -9.309 1.00 86.19 116 TYR A N 1
ATOM 950 C CA . TYR A 1 116 ? -5.718 -4.167 -9.938 1.00 86.19 116 TYR A CA 1
ATOM 951 C C . TYR A 1 116 ? -6.531 -5.184 -10.731 1.00 86.19 116 TYR A C 1
ATOM 953 O O . TYR A 1 116 ? -7.624 -5.563 -10.287 1.00 86.19 116 TYR A O 1
ATOM 961 N N . ARG A 1 117 ? -6.024 -5.601 -11.897 1.00 77.31 117 ARG A N 1
ATOM 962 C CA . ARG A 1 117 ? -6.582 -6.665 -12.750 1.00 77.31 117 ARG A CA 1
ATOM 963 C C . ARG A 1 117 ? -5.503 -7.162 -13.725 1.00 77.31 117 ARG A C 1
ATOM 965 O O . ARG A 1 117 ? -5.003 -6.322 -14.455 1.00 77.31 117 ARG A O 1
ATOM 972 N N . PRO A 1 118 ? -5.236 -8.482 -13.828 1.00 79.19 118 PRO A N 1
ATOM 973 C CA . PRO A 1 118 ? -5.434 -9.541 -12.822 1.00 79.19 118 PRO A CA 1
ATOM 974 C C . PRO A 1 118 ? -4.557 -9.318 -11.564 1.00 79.19 118 PRO A C 1
ATOM 976 O O . PRO A 1 118 ? -3.886 -8.299 -11.441 1.00 79.19 118 PRO A O 1
ATOM 979 N N . TYR A 1 119 ? -4.609 -10.219 -10.570 1.00 82.19 119 TYR A N 1
ATOM 980 C CA . TYR A 1 119 ? -3.704 -10.142 -9.406 1.00 82.19 119 TYR A CA 1
ATOM 981 C C . TYR A 1 119 ? -2.246 -10.150 -9.878 1.00 82.19 119 TYR A C 1
ATOM 983 O O . TYR A 1 119 ? -1.890 -11.006 -10.685 1.00 82.19 119 TYR A O 1
ATOM 991 N N . GLY A 1 120 ? -1.436 -9.217 -9.378 1.00 82.19 120 GLY A N 1
ATOM 992 C CA . GLY A 1 120 ? -0.074 -8.996 -9.861 1.00 82.19 120 GLY A CA 1
ATOM 993 C C . GLY A 1 120 ? 0.075 -7.814 -10.822 1.00 82.19 120 GLY A C 1
ATOM 994 O O . GLY A 1 120 ? 1.204 -7.467 -11.133 1.00 82.19 120 GLY A O 1
ATOM 995 N N . THR A 1 121 ? -1.013 -7.168 -11.264 1.00 84.25 121 THR A N 1
ATOM 996 C CA . THR A 1 121 ? -0.935 -6.048 -12.220 1.00 84.25 121 THR A CA 1
ATOM 997 C C . THR A 1 121 ? -1.792 -4.862 -11.782 1.00 84.25 121 THR A C 1
ATOM 999 O O . THR A 1 121 ? -2.995 -4.991 -11.523 1.00 84.25 121 THR A O 1
ATOM 1002 N N . ILE A 1 122 ? -1.181 -3.680 -11.692 1.00 86.44 122 ILE A N 1
ATOM 1003 C CA . ILE A 1 122 ? -1.863 -2.435 -11.326 1.00 86.44 122 ILE A CA 1
ATOM 1004 C C . ILE A 1 122 ? -2.612 -1.910 -12.551 1.00 86.44 122 ILE A C 1
ATOM 1006 O O . ILE A 1 122 ? -2.001 -1.623 -13.566 1.00 86.44 122 ILE A O 1
ATOM 1010 N N . ALA A 1 123 ? -3.928 -1.725 -12.462 1.00 83.06 123 ALA A N 1
ATOM 1011 C CA . ALA A 1 123 ? -4.743 -1.339 -13.618 1.00 83.06 123 ALA A CA 1
ATOM 1012 C C . ALA A 1 123 ? -4.758 0.177 -13.890 1.00 83.06 123 ALA A C 1
ATOM 1014 O O . ALA A 1 123 ? -5.351 0.629 -14.859 1.00 83.06 123 ALA A O 1
ATOM 1015 N N . GLN A 1 124 ? -4.224 1.009 -12.993 1.00 79.19 124 GLN A N 1
ATOM 1016 C CA . GLN A 1 124 ? -4.235 2.458 -13.196 1.00 79.19 124 GLN A CA 1
ATOM 1017 C C . GL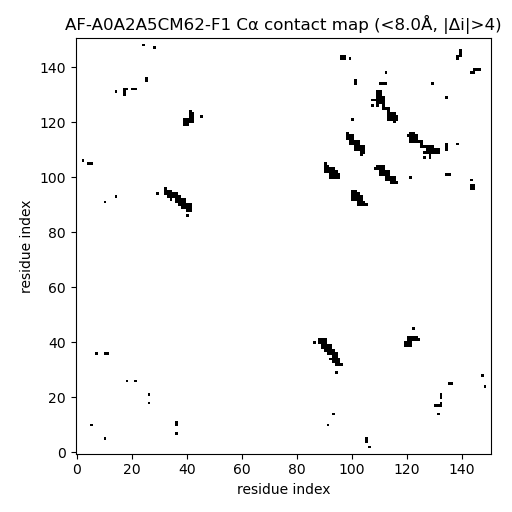N A 1 124 ? -3.070 3.134 -12.489 1.00 79.19 124 GLN A C 1
ATOM 1019 O O . GLN A 1 124 ? -2.868 2.936 -11.288 1.00 79.19 124 GLN A O 1
ATOM 1024 N N . TYR A 1 125 ? -2.364 3.995 -13.216 1.00 77.44 125 TYR A N 1
ATOM 1025 C CA . TYR A 1 125 ? -1.309 4.817 -12.641 1.00 77.44 125 TYR A CA 1
ATOM 1026 C C . TYR A 1 125 ? -1.915 5.904 -11.754 1.00 77.44 125 TYR A C 1
ATOM 1028 O O . TYR A 1 125 ? -2.950 6.492 -12.075 1.00 77.44 125 TYR A O 1
ATOM 1036 N N . GLY A 1 126 ? -1.254 6.184 -10.641 1.00 73.62 126 GLY A N 1
ATOM 1037 C CA . GLY A 1 126 ? -1.614 7.227 -9.700 1.00 73.62 126 GLY A CA 1
ATOM 1038 C C . GLY A 1 126 ? -0.391 8.085 -9.419 1.00 73.62 126 GLY A C 1
ATOM 1039 O O . GLY A 1 126 ? 0.714 7.566 -9.325 1.00 73.62 126 GLY A O 1
ATOM 1040 N N . ASN A 1 127 ? -0.612 9.389 -9.282 1.00 72.44 127 ASN A N 1
ATOM 1041 C CA . ASN A 1 127 ? 0.413 10.386 -8.967 1.00 72.44 127 ASN A CA 1
ATOM 1042 C C . ASN A 1 127 ? 0.188 11.032 -7.592 1.00 72.44 127 ASN A C 1
ATOM 1044 O O . ASN A 1 127 ? 0.527 12.192 -7.349 1.00 72.44 127 ASN A O 1
ATOM 1048 N N . LYS A 1 128 ? -0.483 10.312 -6.692 1.00 74.25 128 LYS A N 1
ATOM 1049 C CA . LYS A 1 128 ? -0.707 10.778 -5.329 1.00 74.25 128 LYS A CA 1
ATOM 1050 C C . LYS A 1 128 ? 0.577 10.553 -4.543 1.00 74.25 128 LYS A C 1
ATOM 1052 O O . LYS A 1 128 ? 1.059 9.433 -4.422 1.00 74.25 128 LYS A O 1
ATOM 1057 N N . GLN A 1 129 ? 1.108 11.642 -4.005 1.00 82.06 129 GLN A N 1
ATOM 1058 C CA . GLN A 1 129 ? 2.245 11.648 -3.085 1.00 82.06 129 GLN A CA 1
ATOM 1059 C C . GLN A 1 129 ? 1.747 11.593 -1.635 1.00 82.06 129 GLN A C 1
ATOM 1061 O O . GLN A 1 129 ? 2.166 12.374 -0.787 1.00 82.06 129 GLN A O 1
ATOM 1066 N N . ASP A 1 130 ? 0.738 10.753 -1.381 1.00 85.31 130 ASP A N 1
ATOM 1067 C CA . ASP A 1 130 ? 0.155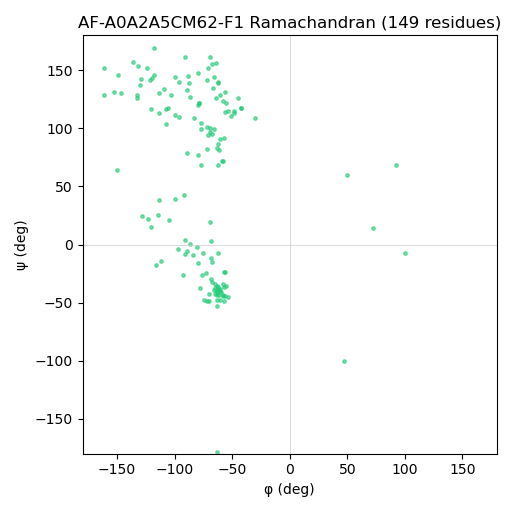 10.619 -0.049 1.00 85.31 130 ASP A CA 1
ATOM 1068 C C . ASP A 1 130 ? 1.039 9.712 0.819 1.00 85.31 130 ASP A C 1
ATOM 1070 O O . ASP A 1 130 ? 1.607 8.731 0.333 1.00 85.31 130 ASP A O 1
ATOM 1074 N N . ASP A 1 131 ? 1.085 9.9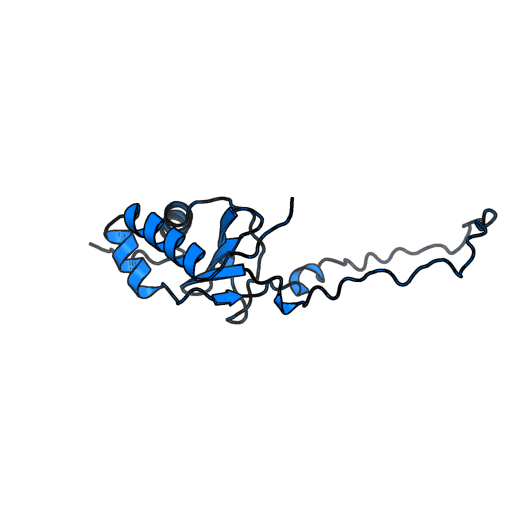87 2.122 1.00 87.19 131 ASP A N 1
ATOM 1075 C CA . ASP A 1 131 ? 1.622 9.043 3.101 1.00 87.19 131 ASP A CA 1
ATOM 1076 C C . ASP A 1 131 ? 0.716 7.804 3.217 1.00 87.19 131 ASP A C 1
ATOM 1078 O O . ASP A 1 131 ? -0.496 7.861 2.959 1.00 87.19 131 ASP A O 1
ATOM 1082 N N . LEU A 1 132 ? 1.281 6.669 3.640 1.00 87.81 132 LEU A N 1
ATOM 1083 C CA . LEU A 1 132 ? 0.564 5.391 3.704 1.00 87.81 132 LEU A CA 1
ATOM 1084 C C . LEU A 1 132 ? -0.699 5.482 4.567 1.00 87.81 132 LEU A C 1
ATOM 1086 O O . LEU A 1 132 ? -1.753 4.989 4.173 1.00 87.81 132 LEU A O 1
ATOM 1090 N N . GLU A 1 133 ? -0.629 6.110 5.739 1.00 88.06 133 GLU A N 1
ATOM 1091 C CA . GLU A 1 133 ? -1.769 6.264 6.641 1.00 88.06 133 GLU A CA 1
ATOM 1092 C C . GLU A 1 133 ? -2.851 7.181 6.069 1.00 88.06 133 GLU A C 1
ATOM 1094 O O . GLU A 1 133 ? -4.037 6.949 6.313 1.00 88.06 133 GLU A O 1
ATOM 1099 N N . VAL A 1 134 ? -2.460 8.189 5.284 1.00 88.50 134 VAL A N 1
ATOM 1100 C CA . VAL A 1 134 ? -3.381 9.119 4.623 1.00 88.50 134 VAL A CA 1
ATOM 1101 C C . VAL A 1 134 ? -4.097 8.406 3.484 1.00 88.50 134 VAL A C 1
ATOM 1103 O O . VAL A 1 134 ? -5.328 8.448 3.412 1.00 88.50 134 VAL A O 1
ATOM 1106 N N . ALA A 1 135 ? -3.352 7.702 2.628 1.00 88.31 135 ALA A N 1
ATOM 1107 C CA . ALA A 1 135 ? -3.916 6.867 1.576 1.00 88.31 135 ALA A CA 1
ATOM 1108 C C . ALA A 1 135 ? -4.859 5.815 2.179 1.00 88.31 135 ALA A C 1
ATOM 1110 O O . ALA A 1 135 ? -6.018 5.705 1.778 1.00 88.31 135 ALA A O 1
ATOM 1111 N N . PHE A 1 136 ? -4.420 5.109 3.219 1.00 87.94 136 PHE A N 1
ATOM 1112 C CA . PHE A 1 136 ? -5.217 4.082 3.881 1.00 87.94 136 PHE A CA 1
ATOM 1113 C C . PHE A 1 136 ? -6.487 4.644 4.533 1.00 87.94 136 PHE A C 1
ATOM 1115 O O . PHE A 1 136 ? -7.561 4.056 4.404 1.00 87.94 136 PHE A O 1
ATOM 1122 N N . GLN A 1 137 ? -6.409 5.814 5.174 1.00 86.88 137 GLN A N 1
ATOM 1123 C CA . GLN A 1 137 ? -7.590 6.494 5.705 1.00 86.88 137 GLN A CA 1
ATOM 1124 C C . GLN A 1 137 ? -8.576 6.850 4.588 1.00 86.88 137 GLN A C 1
ATOM 1126 O O . GLN A 1 137 ? -9.766 6.584 4.727 1.00 86.88 137 GLN A O 1
ATOM 1131 N N . LYS A 1 138 ? -8.096 7.368 3.450 1.00 86.38 138 LYS A N 1
ATOM 1132 C CA . LYS A 1 138 ? -8.948 7.642 2.283 1.00 86.38 138 LYS A CA 1
ATOM 1133 C C . LYS A 1 138 ? -9.618 6.369 1.758 1.00 86.38 138 LYS A C 1
ATOM 1135 O O . LYS A 1 138 ? -10.783 6.428 1.375 1.00 86.38 138 LYS A O 1
ATOM 1140 N N . ALA A 1 139 ? -8.936 5.221 1.756 1.00 84.88 139 ALA A N 1
ATOM 1141 C CA . ALA A 1 139 ? -9.546 3.943 1.369 1.00 84.88 139 ALA A CA 1
ATOM 1142 C C . ALA A 1 139 ? -10.704 3.539 2.300 1.00 84.88 139 ALA A C 1
ATOM 1144 O O . ALA A 1 139 ? -11.723 3.031 1.834 1.00 84.88 139 ALA A O 1
ATOM 1145 N N . ILE A 1 140 ? -10.572 3.802 3.602 1.00 84.88 140 ILE A N 1
ATOM 1146 C CA . ILE A 1 140 ? -11.638 3.564 4.583 1.00 84.88 140 ILE A CA 1
ATOM 1147 C C . ILE A 1 140 ? -12.790 4.561 4.381 1.00 84.88 140 ILE A C 1
ATOM 1149 O O . ILE A 1 140 ? -13.941 4.145 4.281 1.00 84.88 140 ILE A O 1
ATOM 1153 N N . ASP A 1 141 ? -12.498 5.860 4.262 1.00 85.44 141 ASP A N 1
ATOM 1154 C CA . ASP A 1 141 ? -13.502 6.923 4.074 1.00 85.44 141 ASP A CA 1
ATOM 1155 C C . ASP A 1 141 ? -14.302 6.771 2.773 1.00 85.44 141 ASP A C 1
ATOM 1157 O O . ASP A 1 141 ? -15.501 7.038 2.728 1.00 85.44 141 ASP A O 1
ATOM 1161 N N . THR A 1 142 ? -13.654 6.309 1.702 1.00 82.00 142 THR A N 1
ATOM 1162 C CA . THR A 1 142 ? -14.317 6.023 0.418 1.00 82.00 142 THR A CA 1
ATOM 1163 C C . THR A 1 142 ? -15.131 4.729 0.433 1.00 82.00 142 THR A C 1
ATOM 1165 O O . THR A 1 142 ? -15.842 4.451 -0.532 1.00 82.00 142 THR A O 1
ATOM 1168 N N . GLY A 1 143 ? -15.050 3.940 1.510 1.00 79.44 143 GLY A N 1
ATOM 1169 C CA . GLY A 1 143 ? -15.723 2.650 1.633 1.00 79.44 143 GLY A CA 1
ATOM 1170 C C . GLY A 1 143 ? -15.107 1.541 0.777 1.00 79.44 143 GLY A C 1
ATOM 1171 O O . GLY A 1 143 ? -15.740 0.503 0.608 1.00 79.44 143 GLY A O 1
ATOM 1172 N N . LEU A 1 144 ? -13.895 1.738 0.238 1.00 75.31 144 LEU A N 1
ATOM 1173 C CA . LEU A 1 144 ? -13.149 0.692 -0.480 1.00 75.31 144 LEU A CA 1
ATOM 1174 C C . LEU A 1 144 ? -12.683 -0.416 0.463 1.00 75.31 144 LEU A C 1
ATOM 1176 O O . LEU A 1 144 ? -12.533 -1.566 0.062 1.00 75.31 144 LEU A O 1
ATOM 1180 N N . ILE A 1 145 ? -12.443 -0.054 1.719 1.00 75.44 145 ILE A N 1
ATOM 1181 C CA . ILE A 1 145 ? -12.246 -0.997 2.803 1.00 75.44 145 ILE A CA 1
ATOM 1182 C C . ILE A 1 145 ? -13.503 -0.928 3.664 1.00 75.44 145 ILE A C 1
ATOM 1184 O O . ILE A 1 145 ? -13.760 0.127 4.254 1.00 75.44 145 ILE A O 1
ATOM 1188 N N . PRO A 1 146 ? -14.285 -2.015 3.781 1.00 65.50 146 PRO A N 1
ATOM 1189 C CA . PRO A 1 146 ? -15.408 -2.020 4.698 1.00 65.50 146 PRO A CA 1
ATOM 1190 C C . PRO A 1 146 ? -14.882 -1.729 6.104 1.00 65.50 146 PRO A C 1
ATOM 1192 O O . PRO A 1 146 ? -13.998 -2.433 6.605 1.00 65.50 146 PRO A O 1
ATOM 1195 N N . SER A 1 147 ? -15.422 -0.682 6.736 1.00 62.28 147 SER A N 1
ATOM 1196 C CA . SER A 1 147 ? -15.200 -0.413 8.154 1.00 62.28 147 SER A CA 1
ATOM 1197 C C . SER A 1 147 ? -15.729 -1.610 8.935 1.00 62.28 147 SER A C 1
ATOM 1199 O O . SER A 1 147 ? -16.893 -1.662 9.309 1.00 62.28 147 SER A O 1
ATOM 1201 N N . MET A 1 148 ? -14.869 -2.599 9.188 1.00 59.25 148 MET A N 1
ATOM 1202 C CA . MET A 1 148 ? -15.186 -3.736 10.057 1.00 59.25 148 MET A CA 1
ATOM 1203 C C . MET A 1 148 ? -15.327 -3.318 11.531 1.00 59.25 148 MET A C 1
ATOM 1205 O O . MET A 1 148 ? -15.524 -4.164 12.398 1.00 59.25 148 MET A O 1
ATOM 1209 N N . LEU A 1 149 ? -15.220 -2.018 11.810 1.00 54.97 149 LEU A N 1
ATOM 1210 C CA . LEU A 1 149 ? -15.687 -1.384 13.029 1.00 54.97 149 LEU A CA 1
ATOM 1211 C C . LEU A 1 149 ? -17.136 -0.947 12.811 1.00 54.97 149 LEU A C 1
ATOM 1213 O O . LEU A 1 149 ? -17.411 0.222 12.542 1.00 54.97 149 LEU A O 1
ATOM 1217 N N . GLU A 1 150 ? -18.054 -1.900 12.912 1.00 50.25 150 GLU A N 1
ATOM 1218 C CA . GLU A 1 150 ? -19.3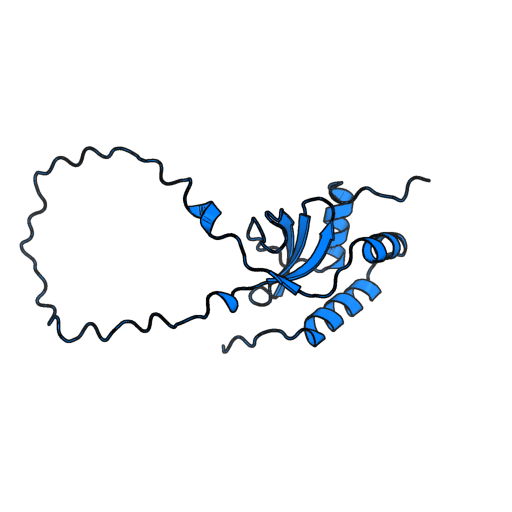91 -1.580 13.403 1.00 50.25 150 GLU A CA 1
ATOM 1219 C C . GLU A 1 150 ? -19.388 -1.720 14.941 1.00 50.25 150 GLU A C 1
ATOM 1221 O O . GLU A 1 150 ? -18.629 -2.543 15.467 1.00 50.25 150 GLU A O 1
ATOM 1226 N N . PRO A 1 151 ? -20.143 -0.868 15.662 1.00 53.38 151 PRO A N 1
ATOM 1227 C CA . PRO A 1 151 ? -20.158 -0.794 17.127 1.00 53.38 151 PRO A CA 1
ATOM 1228 C C . PRO A 1 151 ? -20.721 -2.037 17.832 1.00 53.38 151 PRO A C 1
ATOM 1230 O O . PRO A 1 151 ? -21.575 -2.740 17.247 1.00 53.38 151 PRO A O 1
#

pLDDT: mean 72.31, std 17.47, range [38.16, 91.94]

Secondary structure (DSSP, 8-state):
--PPPPPHHHHHHHHHHHHHHS-HHHHHHHHHHEEEEEEEEB-GGGGTT-----------------------GGG----------GGGSEEEEEEEETTEEEEEETTTTEEEEEEBSSTT-BSS-----B-HHHHHHHHHHTTSS------

Radius of gyration: 22.6 Å; Cα contacts (8 Å, |Δi|>4): 172; chains: 1; bounding box: 45×29×70 Å